Protein AF-S2JQD3-F1 (afdb_monomer_lite)

Radius of gyration: 30.72 Å; chains: 1; bounding box: 51×37×93 Å

Sequence (150 aa):
MTALGEHHANFHANVADITPQVVAWDQIKILTRILAQSCSRRQSEWRRRRLQSKQNKMLRIYIATQVRNERLPKVESMISNLQQELSDIQALRAAVMNRQRAIPTLIHPTTSTTCKSTVANQAAPVAFYEKLYTADDAMDHKAIHYFFTN

Secondary structure (DSSP, 8-state):
--SSSHHHHHHHHTTTT--HHHHHHHHHHHHHHHHHHHHHHHHHHHHHHHHHHHHHHHHHH-TT-HHHHHHHHHHHHHHHHHHHHHHHHHHHHHHHHHHHH--PPPBPTTT--B--SHHHHHHHHHHHHHHHHSTTS---HHHHHHHH--

Foldseek 3Di:
DPDPPVVVVVVVVVVVPPPVVVVVVVVVVVVVVVVVVVVVVVVLVVVLVVLVVVLVVCVVPCVDHPVCVVVVVVSVVVNVVSVVVVVVVVVVVVVVVVVVVCPPQDQQPPPRHGDPDPVSVVVRVVVVVCVVPVCPVPDPVVVVVVVVDD

Structure (mmCIF, N/CA/C/O backbone):
data_AF-S2JQD3-F1
#
_entry.id   AF-S2JQD3-F1
#
loop_
_atom_site.group_PDB
_atom_site.id
_atom_site.type_symbol
_atom_site.label_atom_id
_atom_site.label_alt_id
_atom_site.label_comp_id
_atom_site.label_asym_id
_atom_site.label_entity_id
_atom_site.label_seq_id
_atom_site.pdbx_PDB_ins_code
_atom_site.Cartn_x
_atom_site.Cartn_y
_atom_site.Cartn_z
_atom_site.occupancy
_atom_site.B_iso_or_equiv
_atom_site.auth_seq_id
_atom_site.auth_comp_id
_atom_site.auth_asym_id
_atom_site.auth_atom_id
_atom_site.pdbx_PDB_model_num
ATOM 1 N N . MET A 1 1 ? 32.343 10.433 -50.913 1.00 40.59 1 MET A N 1
ATOM 2 C CA . MET A 1 1 ? 32.474 9.627 -49.678 1.00 40.59 1 MET A CA 1
ATOM 3 C C . MET A 1 1 ? 32.325 10.535 -48.461 1.00 40.59 1 MET A C 1
ATOM 5 O O . MET A 1 1 ? 33.313 10.831 -47.810 1.00 40.59 1 MET A O 1
ATOM 9 N N . THR A 1 2 ? 31.109 10.984 -48.155 1.00 45.97 2 THR A N 1
ATOM 10 C CA . THR A 1 2 ? 30.804 11.783 -46.951 1.00 45.97 2 THR A CA 1
ATOM 11 C C . THR A 1 2 ? 29.293 11.727 -46.723 1.00 45.97 2 THR A C 1
ATOM 13 O O . THR A 1 2 ? 28.564 12.585 -47.195 1.00 45.97 2 THR A O 1
ATOM 16 N N . ALA A 1 3 ? 28.809 10.650 -46.101 1.00 42.81 3 ALA A N 1
ATOM 17 C CA . ALA A 1 3 ? 27.406 10.544 -45.661 1.00 42.81 3 ALA A CA 1
ATOM 18 C C . ALA A 1 3 ? 27.199 9.592 -44.461 1.00 42.81 3 ALA A C 1
ATOM 20 O O . ALA A 1 3 ? 26.109 9.516 -43.912 1.00 42.81 3 ALA A O 1
ATOM 21 N N . LEU A 1 4 ? 28.240 8.873 -44.016 1.00 39.84 4 LEU A N 1
ATOM 22 C CA . LEU A 1 4 ? 28.168 7.957 -42.865 1.00 39.84 4 LEU A CA 1
ATOM 23 C C . LEU A 1 4 ? 28.605 8.600 -41.534 1.00 39.84 4 LEU A C 1
ATOM 25 O O . LEU A 1 4 ? 28.437 7.996 -40.482 1.00 39.84 4 LEU A O 1
ATOM 29 N N . GLY A 1 5 ? 29.135 9.830 -41.564 1.00 37.12 5 GLY A N 1
ATOM 30 C CA . GLY A 1 5 ? 29.566 10.565 -40.365 1.00 37.12 5 GLY A CA 1
ATOM 31 C C . GLY A 1 5 ? 28.471 11.400 -39.687 1.00 37.12 5 GLY A C 1
ATOM 32 O O . GLY A 1 5 ? 28.596 11.722 -38.510 1.00 37.12 5 GLY A O 1
ATOM 33 N N . GLU A 1 6 ? 27.381 11.727 -40.388 1.00 39.09 6 GLU A N 1
ATOM 34 C CA . GLU A 1 6 ? 26.349 12.651 -39.881 1.00 39.09 6 GLU A CA 1
ATOM 35 C C . GLU A 1 6 ? 25.287 11.952 -39.012 1.00 39.09 6 GLU A C 1
ATOM 37 O O . GLU A 1 6 ? 24.711 12.561 -38.110 1.00 39.09 6 GLU A O 1
ATOM 42 N N . HIS A 1 7 ? 25.085 10.642 -39.184 1.00 41.62 7 HIS A N 1
ATOM 43 C CA . HIS A 1 7 ? 24.093 9.893 -38.404 1.00 41.62 7 HIS A CA 1
ATOM 44 C C . HIS A 1 7 ? 24.520 9.599 -36.954 1.00 41.62 7 HIS A C 1
ATOM 46 O O . HIS A 1 7 ? 23.661 9.511 -36.078 1.00 41.62 7 HIS A O 1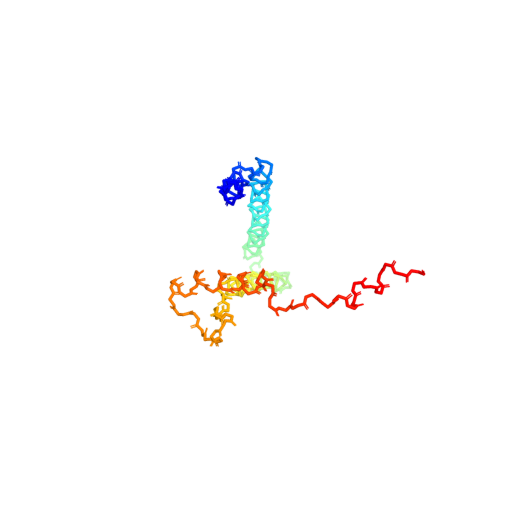
ATOM 52 N N . HIS A 1 8 ? 25.824 9.516 -36.663 1.00 40.47 8 HIS A N 1
ATOM 53 C CA . HIS A 1 8 ? 26.320 9.343 -35.288 1.00 40.47 8 HIS A CA 1
ATOM 54 C C . HIS A 1 8 ? 26.267 10.643 -34.461 1.00 40.47 8 HIS A C 1
ATOM 56 O O . HIS A 1 8 ? 26.082 10.584 -33.245 1.00 40.47 8 HIS A O 1
ATOM 62 N N . ALA A 1 9 ? 26.349 11.816 -35.101 1.00 41.19 9 ALA A N 1
ATOM 63 C CA . ALA A 1 9 ? 26.186 13.105 -34.422 1.00 41.19 9 ALA A CA 1
ATOM 64 C C . ALA A 1 9 ? 24.724 13.356 -33.995 1.00 41.19 9 ALA A C 1
ATOM 66 O O . ALA A 1 9 ? 24.474 13.886 -32.912 1.00 41.19 9 ALA A O 1
ATOM 67 N N . ASN A 1 10 ? 23.754 12.885 -34.787 1.00 42.03 10 ASN A N 1
ATOM 68 C CA . ASN A 1 10 ? 22.328 13.056 -34.490 1.00 42.03 10 ASN A CA 1
ATOM 69 C C . ASN A 1 10 ? 21.807 12.159 -33.355 1.00 42.03 10 ASN A C 1
ATOM 71 O O . ASN A 1 10 ? 20.835 12.521 -32.697 1.00 42.03 10 ASN A O 1
ATOM 75 N N . PHE A 1 11 ? 22.448 11.021 -33.067 1.00 40.38 11 PHE A N 1
ATOM 76 C CA . PHE A 1 11 ? 22.028 10.161 -31.952 1.00 40.38 11 PHE A CA 1
ATOM 77 C C . PHE A 1 11 ? 22.441 10.737 -30.586 1.00 40.38 11 PHE A C 1
ATOM 79 O O . PHE A 1 11 ? 21.676 10.669 -29.626 1.00 40.38 11 PHE A O 1
ATOM 86 N N . HIS A 1 12 ? 23.606 11.393 -30.507 1.00 42.03 12 HIS A N 1
ATOM 87 C CA . HIS A 1 12 ? 24.023 12.123 -29.304 1.00 42.03 12 HIS A CA 1
ATOM 88 C C . HIS A 1 12 ? 23.280 13.455 -29.118 1.00 42.03 12 HIS A C 1
ATOM 90 O O . HIS A 1 12 ? 23.085 13.875 -27.978 1.00 42.03 12 HIS A O 1
ATOM 96 N N . ALA A 1 13 ? 22.801 14.080 -30.198 1.00 41.91 13 ALA A N 1
ATOM 97 C CA . ALA A 1 13 ? 21.924 15.249 -30.114 1.00 41.91 13 ALA A CA 1
ATOM 98 C C . ALA A 1 13 ? 20.530 14.906 -29.547 1.00 41.91 13 ALA A C 1
ATOM 100 O O . ALA A 1 13 ? 19.934 15.721 -28.853 1.00 41.91 13 ALA A O 1
ATOM 101 N N . ASN A 1 14 ? 20.033 13.680 -29.751 1.00 46.69 14 ASN A N 1
ATOM 102 C CA . ASN A 1 14 ? 18.680 13.279 -29.339 1.00 46.69 14 ASN A CA 1
ATOM 103 C C . ASN A 1 14 ? 18.564 12.859 -27.853 1.00 46.69 14 ASN A C 1
ATOM 105 O O . ASN A 1 14 ? 17.468 12.742 -27.316 1.00 46.69 14 ASN A O 1
ATOM 109 N N . VAL A 1 15 ? 19.690 12.662 -27.153 1.00 46.31 15 VAL A N 1
ATOM 110 C CA . VAL A 1 15 ? 19.712 12.495 -25.681 1.00 46.31 15 VAL A CA 1
ATOM 111 C C . VAL A 1 15 ? 19.736 13.855 -24.967 1.00 46.31 15 VAL A C 1
ATOM 113 O O . VAL A 1 15 ? 19.375 13.943 -23.793 1.00 46.31 15 VAL A O 1
ATOM 116 N N . ALA A 1 16 ? 20.094 14.934 -25.674 1.00 47.00 16 ALA A N 1
ATOM 117 C CA . ALA A 1 16 ? 19.988 16.299 -25.156 1.00 47.00 16 ALA A CA 1
ATOM 118 C C . ALA A 1 16 ? 18.531 16.806 -25.098 1.00 47.00 16 ALA A C 1
ATOM 120 O O . ALA A 1 16 ? 18.262 17.778 -24.399 1.00 47.00 16 ALA A O 1
ATOM 121 N N . ASP A 1 17 ? 17.598 16.094 -25.741 1.00 48.75 17 ASP A N 1
ATOM 122 C CA . ASP A 1 17 ? 16.157 16.371 -25.770 1.00 48.75 17 ASP A CA 1
ATOM 123 C C . ASP A 1 17 ? 15.343 15.352 -24.946 1.00 48.75 17 ASP A C 1
ATOM 125 O O . ASP A 1 17 ? 14.198 15.014 -25.264 1.00 48.75 17 ASP A O 1
ATOM 129 N N . ILE A 1 18 ? 15.881 14.891 -23.805 1.00 55.34 18 ILE A N 1
ATOM 130 C CA . ILE A 1 18 ? 15.004 14.454 -22.707 1.00 55.34 18 ILE A CA 1
ATOM 131 C C . ILE A 1 18 ? 14.212 15.697 -22.307 1.00 55.34 18 ILE A C 1
ATOM 133 O O . ILE A 1 18 ? 14.669 16.513 -21.507 1.00 55.34 18 ILE A O 1
ATOM 137 N N . THR A 1 19 ? 13.048 15.867 -22.936 1.00 60.94 19 THR A N 1
ATOM 138 C CA . THR A 1 19 ? 12.181 17.025 -22.745 1.00 60.94 19 THR A CA 1
ATOM 139 C C . THR A 1 19 ? 12.083 17.348 -21.250 1.00 60.94 19 THR A C 1
ATOM 141 O O . THR A 1 19 ? 11.807 16.449 -20.443 1.00 60.94 19 THR A O 1
ATOM 144 N N . PRO A 1 20 ? 12.269 18.619 -20.845 1.00 60.88 20 PRO A N 1
ATOM 145 C CA . PRO A 1 20 ? 12.134 19.047 -19.449 1.00 60.88 20 PRO A CA 1
ATOM 146 C C . PRO A 1 20 ? 10.830 18.558 -18.796 1.00 60.88 20 PRO A C 1
ATOM 148 O O . PRO A 1 20 ? 10.753 18.357 -17.586 1.00 60.88 20 PRO A O 1
ATOM 151 N N . GLN A 1 21 ? 9.814 18.305 -19.623 1.00 65.81 21 GLN A N 1
ATOM 152 C CA . GLN A 1 21 ? 8.523 17.749 -19.259 1.00 65.81 21 GLN A CA 1
ATOM 153 C C . GLN A 1 21 ? 8.579 16.319 -18.690 1.00 65.81 21 GLN A C 1
ATOM 155 O O . GLN A 1 21 ? 7.885 16.056 -17.710 1.00 65.81 21 GLN A O 1
ATOM 160 N N . VAL A 1 22 ? 9.376 15.394 -19.242 1.00 68.62 22 VAL A N 1
ATOM 161 C CA . VAL A 1 22 ? 9.455 14.007 -18.730 1.00 68.62 22 VAL A CA 1
ATOM 162 C C . VAL A 1 22 ? 10.119 13.985 -17.353 1.00 68.62 22 VAL A C 1
ATOM 164 O O . VAL A 1 22 ? 9.603 13.360 -16.426 1.00 68.62 22 VAL A O 1
ATOM 167 N N . VAL A 1 23 ? 11.197 14.757 -17.183 1.00 70.06 23 VAL A N 1
ATOM 168 C CA . VAL A 1 23 ? 11.885 14.917 -15.892 1.00 70.06 23 VAL A CA 1
ATOM 169 C C . VAL A 1 23 ? 10.967 15.582 -14.861 1.00 70.06 23 VAL A C 1
ATOM 171 O O . VAL A 1 23 ? 10.872 15.109 -13.727 1.00 70.06 23 VAL A O 1
ATOM 174 N N . ALA A 1 24 ? 10.233 16.631 -15.247 1.00 77.94 24 ALA A N 1
ATOM 175 C CA . ALA A 1 24 ? 9.251 17.279 -14.378 1.00 77.94 24 ALA A CA 1
ATOM 176 C C . ALA A 1 24 ? 8.107 16.327 -13.982 1.00 77.94 24 ALA A C 1
ATOM 178 O O . ALA A 1 24 ? 7.676 16.303 -12.828 1.00 77.94 24 ALA A O 1
ATOM 179 N N . TRP A 1 25 ? 7.634 15.496 -14.912 1.00 80.44 25 TRP A N 1
ATOM 180 C CA . TRP A 1 25 ? 6.567 14.532 -14.656 1.00 80.44 25 TRP A CA 1
ATOM 181 C C . TRP A 1 25 ? 6.999 13.419 -13.697 1.00 80.44 25 TRP A C 1
ATOM 183 O O . TRP A 1 25 ? 6.240 13.041 -12.801 1.00 80.44 25 TRP A O 1
ATOM 193 N N . ASP A 1 26 ? 8.230 12.926 -13.813 1.00 84.69 26 ASP A N 1
ATOM 194 C CA . ASP A 1 26 ? 8.759 11.933 -12.878 1.00 84.69 26 ASP A CA 1
ATOM 195 C C . ASP A 1 26 ? 8.986 12.512 -11.478 1.00 84.69 26 ASP A C 1
ATOM 197 O O . ASP A 1 26 ? 8.668 11.852 -10.484 1.00 84.69 26 ASP A O 1
ATOM 201 N N . GLN A 1 27 ? 9.419 13.772 -11.373 1.00 82.44 27 GLN A N 1
ATOM 202 C CA . GLN A 1 27 ? 9.488 14.477 -10.089 1.00 82.44 27 GLN A CA 1
ATOM 203 C C . GLN A 1 27 ? 8.108 14.595 -9.432 1.00 82.44 27 GLN A C 1
ATOM 205 O O . GLN A 1 27 ? 7.965 14.298 -8.243 1.00 82.44 27 GLN A O 1
ATOM 210 N N . ILE A 1 28 ? 7.075 14.948 -10.204 1.00 87.38 28 ILE A N 1
ATOM 211 C CA . ILE A 1 28 ? 5.692 15.009 -9.713 1.00 87.38 28 ILE A CA 1
ATOM 212 C C . ILE A 1 28 ? 5.247 13.634 -9.206 1.00 87.38 28 ILE A C 1
ATOM 214 O O . ILE A 1 28 ? 4.776 13.530 -8.074 1.00 87.38 28 ILE A O 1
ATOM 218 N N . LYS A 1 29 ? 5.462 12.555 -9.972 1.00 85.19 29 LYS A N 1
ATOM 219 C CA . LYS A 1 29 ? 5.117 11.189 -9.533 1.00 85.19 29 LYS A CA 1
ATOM 220 C C . LYS A 1 29 ? 5.812 10.808 -8.226 1.00 85.19 29 LYS A C 1
ATOM 222 O O . LYS A 1 29 ? 5.182 10.206 -7.351 1.00 85.19 29 LYS A O 1
ATOM 227 N N . ILE A 1 30 ? 7.097 11.140 -8.084 1.00 88.38 30 ILE A N 1
ATOM 228 C CA . ILE A 1 30 ? 7.873 10.864 -6.869 1.00 88.38 30 ILE A CA 1
ATOM 229 C C . ILE A 1 30 ? 7.266 11.611 -5.678 1.00 88.38 30 ILE A C 1
ATOM 231 O O . ILE A 1 30 ? 6.993 10.993 -4.645 1.00 88.38 30 ILE A O 1
ATOM 235 N N . LEU A 1 31 ? 6.990 12.908 -5.825 1.00 89.12 31 LEU A N 1
ATOM 236 C CA . LEU A 1 31 ? 6.390 13.726 -4.772 1.00 89.12 31 LEU A CA 1
ATOM 237 C C . LEU A 1 31 ? 4.995 13.226 -4.387 1.00 89.12 31 LEU A C 1
ATOM 239 O O . LEU A 1 31 ? 4.724 13.026 -3.202 1.00 89.12 31 LEU A O 1
ATOM 243 N N . THR A 1 32 ? 4.130 12.933 -5.361 1.00 91.25 32 THR A N 1
ATOM 244 C CA . THR A 1 32 ? 2.797 12.367 -5.113 1.00 91.25 32 THR A CA 1
ATOM 245 C C . THR A 1 32 ? 2.892 11.044 -4.361 1.00 91.25 32 THR A C 1
ATOM 247 O O . THR A 1 32 ? 2.154 10.825 -3.399 1.00 91.25 32 THR A O 1
ATOM 250 N N . ARG A 1 33 ? 3.835 10.172 -4.737 1.00 86.44 33 ARG A N 1
ATOM 251 C CA . ARG A 1 33 ? 4.065 8.898 -4.049 1.00 86.44 33 ARG A CA 1
ATOM 252 C C . ARG A 1 33 ? 4.493 9.110 -2.597 1.00 86.44 33 ARG A C 1
ATOM 254 O O . ARG A 1 33 ? 3.943 8.453 -1.714 1.00 86.44 33 ARG A O 1
ATOM 261 N N . ILE A 1 34 ? 5.436 10.015 -2.335 1.00 88.19 34 ILE A N 1
ATOM 262 C CA . ILE A 1 34 ? 5.904 10.339 -0.976 1.00 88.19 34 ILE A CA 1
ATOM 263 C C . ILE A 1 34 ? 4.754 10.897 -0.131 1.00 88.19 34 ILE A C 1
ATOM 265 O O . ILE A 1 34 ? 4.531 10.443 0.995 1.00 88.19 34 ILE A O 1
ATOM 269 N N . LEU A 1 35 ? 3.982 11.835 -0.682 1.00 84.94 35 LEU A N 1
ATOM 270 C CA . LEU A 1 35 ? 2.849 12.447 0.005 1.00 84.94 35 LEU A CA 1
ATOM 271 C C . LEU A 1 35 ? 1.765 11.415 0.321 1.00 84.94 35 LEU A C 1
ATOM 273 O O . LEU A 1 35 ? 1.394 11.274 1.486 1.00 84.94 35 LEU A O 1
ATOM 277 N N . ALA A 1 36 ? 1.337 10.616 -0.658 1.00 84.56 36 ALA A N 1
ATOM 278 C CA . ALA A 1 36 ? 0.359 9.549 -0.451 1.00 84.56 36 ALA A CA 1
ATOM 279 C C . ALA A 1 36 ? 0.820 8.550 0.626 1.00 84.56 36 ALA A C 1
ATOM 281 O O . ALA A 1 36 ? 0.052 8.184 1.520 1.00 84.56 36 ALA A O 1
ATOM 282 N N . GLN A 1 37 ? 2.098 8.155 0.598 1.00 81.62 37 GLN A N 1
ATOM 283 C CA . GLN A 1 37 ? 2.680 7.267 1.606 1.00 81.62 37 GLN A CA 1
ATOM 284 C C . GLN A 1 37 ? 2.716 7.901 2.999 1.00 81.62 37 GLN A C 1
ATOM 286 O O . GLN A 1 37 ? 2.405 7.224 3.979 1.00 81.62 37 GLN A O 1
ATOM 291 N N . SER A 1 38 ? 3.086 9.177 3.111 1.00 83.38 38 SER A N 1
ATOM 292 C CA . SER A 1 38 ? 3.139 9.878 4.398 1.00 83.38 38 SER A CA 1
ATOM 293 C C . SER A 1 38 ? 1.744 10.075 5.001 1.00 83.38 38 SER A C 1
ATOM 295 O O . SER A 1 38 ? 1.559 9.814 6.191 1.00 83.38 38 SER A O 1
ATOM 297 N N . CYS A 1 39 ? 0.746 10.421 4.182 1.00 85.94 39 CYS A N 1
ATOM 298 C CA . CYS A 1 39 ? -0.656 10.512 4.582 1.00 85.94 39 CYS A CA 1
ATOM 299 C C . CYS A 1 39 ? -1.195 9.157 5.054 1.00 85.94 39 CYS A C 1
ATOM 301 O O . CYS A 1 39 ? -1.751 9.071 6.149 1.00 85.94 39 CYS A O 1
ATOM 303 N N . SER A 1 40 ? -0.964 8.089 4.284 1.00 76.50 40 SER A N 1
ATOM 304 C CA . SER A 1 40 ? -1.376 6.728 4.650 1.00 76.50 40 SER A CA 1
ATOM 305 C C . SER A 1 40 ? -0.713 6.261 5.954 1.00 76.50 40 SER A C 1
ATOM 307 O O . SER A 1 40 ? -1.403 5.817 6.872 1.00 76.50 40 SER A O 1
ATOM 309 N N . ARG A 1 41 ? 0.608 6.450 6.106 1.00 79.75 41 ARG A N 1
ATOM 310 C CA . ARG A 1 41 ? 1.330 6.129 7.353 1.00 79.75 41 ARG A CA 1
ATOM 311 C C . ARG A 1 41 ? 0.776 6.907 8.540 1.00 79.75 41 ARG A C 1
ATOM 313 O O . ARG A 1 41 ? 0.515 6.315 9.584 1.00 79.75 41 ARG A O 1
ATOM 320 N N . ARG A 1 42 ? 0.567 8.218 8.384 1.00 89.19 42 ARG A N 1
ATOM 321 C CA . ARG A 1 42 ? 0.004 9.083 9.430 1.00 89.19 42 ARG A CA 1
ATOM 322 C C . ARG A 1 42 ? -1.391 8.615 9.840 1.00 89.19 42 ARG A C 1
ATOM 324 O O . ARG A 1 42 ? -1.683 8.577 11.032 1.00 89.19 42 ARG A O 1
ATOM 331 N N . GLN A 1 43 ? -2.227 8.225 8.881 1.00 84.00 43 GLN A N 1
ATOM 332 C CA . GLN A 1 43 ? -3.565 7.704 9.145 1.00 84.00 43 GLN A CA 1
ATOM 333 C C . GLN A 1 43 ? -3.522 6.378 9.919 1.00 84.00 43 GLN A C 1
ATOM 335 O O . GLN A 1 43 ? -4.231 6.239 10.918 1.00 84.00 43 GLN A O 1
ATOM 340 N N . SER A 1 44 ? -2.678 5.429 9.510 1.00 78.56 44 SER A N 1
ATOM 341 C CA . SER A 1 44 ? -2.521 4.140 10.199 1.00 78.56 44 SER A CA 1
ATOM 342 C C . SER A 1 44 ? -1.959 4.307 11.612 1.00 78.56 44 SER A C 1
ATOM 344 O O . SER A 1 44 ? -2.496 3.742 12.565 1.00 78.56 44 SER A O 1
ATOM 346 N N . GLU A 1 45 ? -0.939 5.150 11.781 1.00 84.00 45 GLU A N 1
ATOM 347 C CA . GLU A 1 45 ? -0.377 5.508 13.089 1.00 84.00 45 GLU A CA 1
ATOM 348 C C . GLU A 1 45 ? -1.413 6.166 14.002 1.00 84.00 45 GLU A C 1
ATOM 350 O O . GLU A 1 45 ? -1.527 5.820 15.179 1.00 84.00 45 GLU A O 1
ATOM 355 N N . TRP A 1 46 ? -2.206 7.095 13.465 1.00 89.94 46 TRP A N 1
ATOM 356 C CA . TRP A 1 46 ? -3.285 7.734 14.212 1.00 89.94 46 TRP A CA 1
ATOM 357 C C . TRP A 1 46 ? -4.343 6.719 14.655 1.00 89.94 46 TRP A C 1
ATOM 359 O O . TRP A 1 46 ? -4.754 6.740 15.818 1.00 89.94 46 TRP A O 1
ATOM 369 N N . ARG A 1 47 ? -4.749 5.792 13.774 1.00 88.75 47 ARG A N 1
ATOM 370 C CA . ARG A 1 47 ? -5.690 4.715 14.125 1.00 88.75 47 ARG A CA 1
ATOM 371 C C . ARG A 1 47 ? -5.123 3.827 15.230 1.00 88.75 47 ARG A C 1
ATOM 373 O O . ARG A 1 47 ? -5.820 3.604 16.220 1.00 88.75 47 ARG A O 1
ATOM 380 N N . ARG A 1 48 ? -3.857 3.403 15.117 1.00 87.44 48 ARG A N 1
ATOM 381 C CA . ARG A 1 48 ? -3.182 2.589 16.141 1.00 87.44 48 ARG A CA 1
ATOM 382 C C . ARG A 1 48 ? -3.149 3.306 17.487 1.00 87.44 48 ARG A C 1
ATOM 384 O O . ARG A 1 48 ? -3.626 2.761 18.477 1.00 87.44 48 ARG A O 1
ATOM 391 N N . ARG A 1 49 ? -2.670 4.555 17.526 1.00 91.56 49 ARG A N 1
ATOM 392 C CA . ARG A 1 49 ? -2.615 5.357 18.762 1.00 91.56 49 ARG A CA 1
ATOM 393 C C . ARG A 1 49 ? -3.992 5.551 19.382 1.00 91.56 49 ARG A C 1
ATOM 395 O O . ARG A 1 49 ? -4.147 5.400 20.588 1.00 91.56 49 ARG A O 1
ATOM 402 N N . ARG A 1 50 ? -5.010 5.849 18.572 1.00 91.56 50 ARG A N 1
ATOM 403 C CA . ARG A 1 50 ? -6.384 6.029 19.056 1.00 91.56 50 ARG A CA 1
ATOM 404 C C . ARG A 1 50 ? -6.937 4.752 19.691 1.00 91.56 50 ARG A C 1
ATOM 406 O O . ARG A 1 50 ? -7.596 4.840 20.727 1.00 91.56 50 ARG A O 1
ATOM 413 N N . LEU A 1 51 ? -6.693 3.590 19.087 1.00 88.62 51 LEU A N 1
ATOM 414 C CA . LEU A 1 51 ? -7.107 2.295 19.635 1.00 88.62 51 LEU A CA 1
ATOM 415 C C . LEU A 1 51 ? -6.344 1.963 20.923 1.00 88.62 51 LEU A C 1
ATOM 417 O O . LEU A 1 51 ? -6.979 1.617 21.917 1.00 88.62 51 LEU A O 1
ATOM 421 N N . GLN A 1 52 ? -5.029 2.194 20.953 1.00 88.62 52 GLN A N 1
ATOM 422 C CA . GLN A 1 52 ? -4.205 2.009 22.151 1.00 88.62 52 GLN A CA 1
ATOM 423 C C . GLN A 1 52 ? -4.684 2.889 23.316 1.00 88.62 52 GLN A C 1
ATOM 425 O O . GLN A 1 52 ? -4.844 2.422 24.442 1.00 88.62 52 GLN A O 1
ATOM 430 N N . SER A 1 53 ? -4.995 4.160 23.051 1.00 88.56 53 SER A N 1
ATOM 431 C CA . SER A 1 53 ? -5.538 5.071 24.063 1.00 88.56 53 SER A CA 1
ATOM 432 C C . SER A 1 53 ? -6.916 4.635 24.564 1.00 88.56 53 SER A C 1
ATOM 434 O O . SER A 1 53 ? -7.198 4.760 25.756 1.00 88.56 53 SER A O 1
ATOM 436 N N . LYS A 1 54 ? -7.779 4.093 23.692 1.00 84.38 54 LYS A N 1
ATOM 437 C CA . LYS A 1 54 ? -9.066 3.508 24.106 1.00 84.38 54 LYS A CA 1
ATOM 438 C C . LYS A 1 54 ? -8.867 2.287 25.004 1.00 84.38 54 LYS A C 1
ATOM 440 O O . LYS A 1 54 ? -9.540 2.202 26.028 1.00 84.38 54 LYS A O 1
ATOM 445 N N . GLN A 1 55 ? -7.940 1.394 24.657 1.00 82.62 55 GLN A N 1
ATOM 446 C CA . GLN A 1 55 ? -7.591 0.229 25.474 1.00 82.62 55 GLN A CA 1
ATOM 447 C C . GLN A 1 55 ? -7.095 0.672 26.855 1.00 82.62 55 GLN A C 1
ATOM 449 O O . GLN A 1 55 ? -7.653 0.262 27.868 1.00 82.62 55 GLN A O 1
ATOM 454 N N . ASN A 1 56 ? -6.140 1.604 26.909 1.00 88.25 56 ASN A N 1
ATOM 455 C CA . ASN A 1 56 ? -5.616 2.141 28.166 1.00 88.25 56 ASN A CA 1
ATOM 456 C C . ASN A 1 56 ? -6.707 2.808 29.015 1.00 88.25 56 ASN A C 1
ATOM 458 O O . ASN A 1 56 ? -6.744 2.623 30.229 1.00 88.25 56 ASN A O 1
ATOM 462 N N . LYS A 1 57 ? -7.631 3.552 28.393 1.00 85.75 57 LYS A N 1
ATOM 463 C CA . LYS A 1 57 ? -8.788 4.129 29.091 1.00 85.75 57 LYS A CA 1
ATOM 464 C C . LYS A 1 57 ? -9.701 3.040 29.658 1.00 85.75 57 LYS A C 1
ATOM 466 O O . LYS A 1 57 ? -10.148 3.164 30.793 1.00 85.75 57 LYS A O 1
ATOM 471 N N . MET A 1 58 ? -9.961 1.979 28.894 1.00 79.94 58 MET A N 1
ATOM 472 C CA . MET A 1 58 ? -10.769 0.857 29.367 1.00 79.94 58 MET A CA 1
ATOM 473 C C . MET A 1 58 ? -10.126 0.139 30.553 1.00 79.94 58 MET A C 1
ATOM 475 O O . MET A 1 58 ? -10.811 -0.130 31.533 1.00 79.94 58 MET A O 1
ATOM 479 N N . LEU A 1 59 ? -8.819 -0.119 30.483 1.00 79.88 59 LEU A N 1
ATOM 480 C CA . LEU A 1 59 ? -8.062 -0.761 31.559 1.00 79.88 59 LEU A CA 1
ATOM 481 C C . LEU A 1 59 ? -8.026 0.092 32.835 1.00 79.88 59 LEU A C 1
ATOM 483 O O . LEU A 1 59 ? -8.056 -0.460 33.928 1.00 79.88 59 LEU A O 1
ATOM 487 N N . ARG A 1 60 ? -8.002 1.425 32.702 1.00 82.44 60 ARG A N 1
ATOM 488 C CA . ARG A 1 60 ? -7.995 2.355 33.844 1.00 82.44 60 ARG A CA 1
ATOM 489 C C . ARG A 1 60 ? -9.363 2.533 34.503 1.00 82.44 60 ARG A C 1
ATOM 491 O O . ARG A 1 60 ? -9.420 2.655 35.717 1.00 82.44 60 ARG A O 1
ATOM 498 N N . ILE A 1 61 ? -10.444 2.598 33.722 1.00 77.06 61 ILE A N 1
ATOM 499 C CA . ILE A 1 61 ? -11.784 2.940 34.241 1.00 77.06 61 ILE A CA 1
ATOM 500 C C . ILE A 1 61 ? -12.588 1.691 34.627 1.00 77.06 61 ILE A C 1
ATOM 502 O O . ILE A 1 61 ? -13.362 1.732 35.576 1.00 77.06 61 ILE A O 1
ATOM 506 N N . TYR A 1 62 ? -12.406 0.574 33.922 1.00 65.94 62 TYR A N 1
ATOM 507 C CA . TYR A 1 62 ? -13.262 -0.609 34.055 1.00 65.94 62 TYR A CA 1
ATOM 508 C C . TYR A 1 62 ? -12.488 -1.807 34.611 1.00 65.94 62 TYR A C 1
ATOM 510 O O . TYR A 1 62 ? -12.449 -2.870 33.998 1.00 65.94 62 TYR A O 1
ATOM 518 N N . ILE A 1 63 ? -11.836 -1.633 35.764 1.00 65.06 63 ILE A N 1
ATOM 519 C CA . ILE A 1 63 ? -10.923 -2.624 36.363 1.00 65.06 63 ILE A CA 1
ATOM 520 C C . ILE A 1 63 ? -11.608 -3.989 36.586 1.00 65.06 63 ILE A C 1
ATOM 522 O O . ILE A 1 63 ? -10.997 -5.017 36.296 1.00 65.06 63 ILE A O 1
ATOM 526 N N . ALA A 1 64 ? -12.891 -4.012 36.967 1.00 63.56 64 ALA A N 1
ATOM 527 C CA . ALA A 1 64 ? -13.681 -5.234 37.159 1.00 63.56 64 ALA A CA 1
ATOM 528 C C . ALA A 1 64 ? -15.143 -5.043 36.709 1.00 63.56 64 ALA A C 1
ATOM 530 O O . ALA A 1 64 ? -16.068 -5.033 37.514 1.00 63.56 64 ALA A O 1
ATOM 531 N N . THR A 1 65 ? -15.365 -4.822 35.413 1.00 69.19 65 THR A N 1
ATOM 532 C CA . THR A 1 65 ? -16.714 -4.589 34.865 1.00 69.19 65 THR A CA 1
ATOM 533 C C . THR A 1 65 ? -16.972 -5.528 33.693 1.00 69.19 65 THR A C 1
ATOM 535 O O . THR A 1 65 ? -16.133 -5.637 32.802 1.00 69.19 65 THR A O 1
ATOM 538 N N . GLN A 1 66 ? -18.142 -6.169 33.645 1.00 73.88 66 GLN A N 1
ATOM 539 C CA . GLN A 1 66 ? -18.532 -7.105 32.577 1.00 73.88 66 GLN A CA 1
ATOM 540 C C . GLN A 1 66 ? -18.379 -6.498 31.166 1.00 73.88 66 GLN A C 1
ATOM 542 O O . GLN A 1 66 ? -17.886 -7.145 30.245 1.00 73.88 66 GLN A O 1
ATOM 547 N N . VAL A 1 67 ? -18.635 -5.193 31.040 1.00 72.81 67 VAL A N 1
ATOM 548 C CA . VAL A 1 67 ? -18.432 -4.402 29.815 1.00 72.81 67 VAL A CA 1
ATOM 549 C C . VAL A 1 67 ? -16.976 -4.421 29.313 1.00 72.81 67 VAL A C 1
ATOM 551 O O . VAL A 1 67 ? -16.745 -4.374 28.103 1.00 72.81 67 VAL A O 1
ATOM 554 N N . ARG A 1 68 ? -15.974 -4.502 30.203 1.00 69.38 68 ARG A N 1
ATOM 555 C CA . ARG A 1 68 ? -14.561 -4.660 29.814 1.00 69.38 68 ARG A CA 1
ATOM 556 C C . ARG A 1 68 ? -14.328 -6.032 29.200 1.00 69.38 68 ARG A C 1
ATOM 558 O O . ARG A 1 68 ? -13.740 -6.094 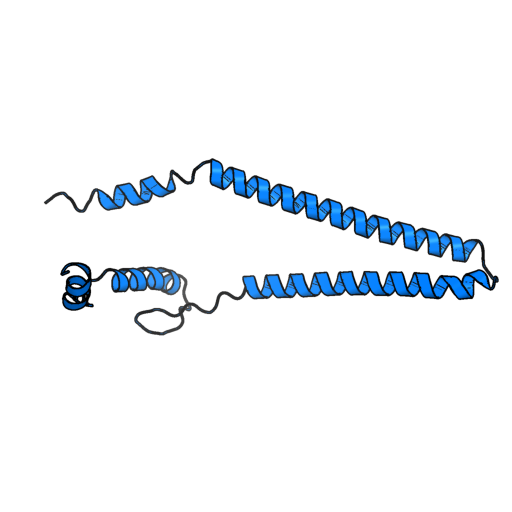28.126 1.00 69.38 68 ARG A O 1
ATOM 565 N N . ASN A 1 69 ? -14.806 -7.091 29.847 1.00 78.25 69 ASN A N 1
ATOM 566 C CA . ASN A 1 69 ? -14.603 -8.467 29.388 1.00 78.25 69 ASN A CA 1
ATOM 567 C C . ASN A 1 69 ? -15.237 -8.711 28.010 1.00 78.25 69 ASN A C 1
ATOM 569 O O . ASN A 1 69 ? -14.686 -9.453 27.208 1.00 78.25 69 ASN A O 1
ATOM 573 N N . GLU A 1 70 ? -16.335 -8.026 27.687 1.00 82.75 70 GLU A N 1
ATOM 574 C CA . GLU A 1 70 ? -16.978 -8.126 26.370 1.00 82.75 70 GLU A CA 1
ATOM 575 C C . GLU A 1 70 ? -16.292 -7.293 25.275 1.00 82.75 70 GLU A C 1
ATOM 577 O O . GLU A 1 70 ? -16.262 -7.678 24.103 1.00 82.75 70 GLU A O 1
ATOM 582 N N . ARG A 1 71 ? -15.782 -6.102 25.620 1.00 79.81 71 ARG A N 1
ATOM 583 C CA . ARG A 1 71 ? -15.260 -5.141 24.632 1.00 79.81 71 ARG A CA 1
ATOM 584 C C . ARG A 1 71 ? -13.757 -5.257 24.403 1.00 79.81 71 ARG A C 1
ATOM 586 O O . ARG A 1 71 ? -13.300 -4.939 23.306 1.00 79.81 71 ARG A O 1
ATOM 593 N N . LEU A 1 72 ? -12.997 -5.691 25.406 1.00 82.00 72 LEU A N 1
ATOM 594 C CA . LEU A 1 72 ? -11.541 -5.798 25.337 1.00 82.00 72 LEU A CA 1
ATOM 595 C C . LEU A 1 72 ? -11.080 -6.806 24.265 1.00 82.00 72 LEU A C 1
ATOM 597 O O . LEU A 1 72 ? -10.285 -6.391 23.421 1.00 82.00 72 LEU A O 1
ATOM 601 N N . PRO A 1 73 ? -11.658 -8.023 24.160 1.00 90.75 73 PRO A N 1
ATOM 602 C CA . PRO A 1 73 ? -11.256 -8.984 23.129 1.00 90.75 73 PRO A CA 1
A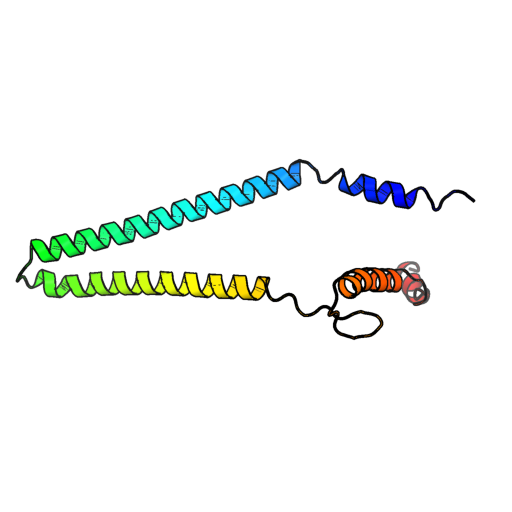TOM 603 C C . PRO A 1 73 ? -11.495 -8.469 21.705 1.00 90.75 73 PRO A C 1
ATOM 605 O O . PRO A 1 73 ? -10.716 -8.734 20.794 1.00 90.75 73 PRO A O 1
ATOM 608 N N . LYS A 1 74 ? -12.554 -7.672 21.496 1.00 87.75 74 LYS A N 1
ATOM 609 C CA . LYS A 1 74 ? -12.844 -7.059 20.188 1.00 87.75 74 LYS A CA 1
ATOM 610 C C . LYS A 1 74 ? -11.777 -6.039 19.797 1.00 87.75 74 LYS A C 1
ATOM 612 O O . LYS A 1 74 ? -11.359 -5.997 18.645 1.00 87.75 74 LYS A O 1
ATOM 617 N N . VAL A 1 75 ? -11.341 -5.211 20.748 1.00 83.69 75 VAL A N 1
ATOM 618 C CA . VAL A 1 75 ? -10.270 -4.233 20.511 1.00 83.69 75 VAL A CA 1
ATOM 619 C C . VAL A 1 75 ? -8.939 -4.942 20.268 1.00 83.69 75 VAL A C 1
ATOM 621 O O . VAL A 1 75 ? -8.216 -4.551 19.357 1.00 83.69 75 VAL A O 1
ATOM 624 N N . GLU A 1 76 ? -8.640 -5.992 21.029 1.00 90.38 76 GLU A N 1
ATOM 625 C CA . GLU A 1 76 ? -7.437 -6.812 20.849 1.00 90.38 76 GLU A CA 1
ATOM 626 C C . GLU A 1 76 ? -7.421 -7.486 19.476 1.00 90.38 76 GLU A C 1
ATOM 628 O O . GLU A 1 76 ? -6.443 -7.344 18.751 1.00 90.38 76 GLU A O 1
ATOM 633 N N . SER A 1 77 ? -8.538 -8.084 19.050 1.00 93.00 77 SER A N 1
ATOM 634 C CA . SER A 1 77 ? -8.684 -8.648 17.703 1.00 93.00 77 SER A CA 1
ATOM 635 C C . SER A 1 77 ? -8.459 -7.604 16.603 1.00 93.00 77 SER A C 1
ATOM 637 O O . SER A 1 77 ? -7.725 -7.862 15.652 1.00 93.00 77 SER A O 1
ATOM 639 N N . MET A 1 78 ? -9.016 -6.395 16.738 1.00 91.19 78 MET A N 1
ATOM 640 C CA . MET A 1 78 ? -8.774 -5.317 15.769 1.00 91.19 78 MET A CA 1
ATOM 641 C C . MET A 1 78 ? -7.300 -4.894 15.718 1.00 91.19 78 MET A C 1
ATOM 643 O O . MET A 1 78 ? -6.792 -4.580 14.643 1.00 91.19 78 MET A O 1
ATOM 647 N N . ILE A 1 79 ? -6.610 -4.871 16.863 1.00 90.31 79 ILE A N 1
ATOM 648 C CA . ILE A 1 79 ? -5.176 -4.567 16.926 1.00 90.31 79 ILE A CA 1
ATOM 649 C C . ILE A 1 79 ? -4.372 -5.676 16.244 1.00 90.31 79 ILE A C 1
ATOM 651 O O . ILE A 1 79 ? -3.529 -5.360 15.407 1.00 90.31 79 ILE A O 1
ATOM 655 N N . SER A 1 80 ? -4.660 -6.943 16.545 1.00 91.88 80 SER A N 1
ATOM 656 C CA . SER A 1 80 ? -3.994 -8.091 15.925 1.00 91.88 80 SER A CA 1
ATOM 657 C C . SER A 1 80 ? -4.186 -8.111 14.410 1.00 91.88 80 SER A C 1
ATOM 659 O O . SER A 1 80 ? -3.210 -8.256 13.681 1.00 91.88 80 SER A O 1
ATOM 661 N N . ASN A 1 81 ? -5.404 -7.862 13.920 1.00 94.00 81 ASN A N 1
ATOM 662 C CA . ASN A 1 81 ? -5.676 -7.788 12.483 1.00 94.00 81 ASN A CA 1
ATOM 663 C C . ASN A 1 81 ? -4.871 -6.664 11.813 1.00 94.00 81 ASN A C 1
ATOM 665 O O . ASN A 1 81 ? -4.225 -6.890 10.796 1.00 94.00 81 ASN A O 1
ATOM 669 N N . LEU A 1 82 ? -4.835 -5.466 12.410 1.00 92.38 82 LEU A N 1
ATOM 670 C CA . LEU A 1 82 ? -4.035 -4.355 11.881 1.00 92.38 82 LEU A CA 1
ATOM 671 C C . LEU A 1 82 ? -2.530 -4.652 11.900 1.00 92.38 82 LEU A C 1
ATOM 673 O O . LEU A 1 82 ? -1.806 -4.228 11.001 1.00 92.38 82 LEU A O 1
ATOM 677 N N . GLN A 1 83 ? -2.038 -5.344 12.927 1.00 89.94 83 GLN A N 1
ATOM 678 C CA . GLN A 1 83 ? -0.641 -5.769 12.997 1.00 89.94 83 GLN A CA 1
ATOM 679 C C . GLN A 1 83 ? -0.313 -6.783 11.896 1.00 89.94 83 GLN A C 1
ATOM 681 O O . GLN A 1 83 ? 0.729 -6.641 11.257 1.00 89.94 83 GLN A O 1
ATOM 686 N N . GLN A 1 84 ? -1.221 -7.724 11.625 1.00 90.50 84 GLN A N 1
ATOM 687 C CA . GLN A 1 84 ? -1.078 -8.699 10.546 1.00 90.50 84 GLN A CA 1
ATOM 688 C C . GLN A 1 84 ? -1.098 -8.033 9.161 1.00 90.50 84 GLN A C 1
ATOM 690 O O . GLN A 1 84 ? -0.213 -8.271 8.344 1.00 90.50 84 GLN A O 1
ATOM 695 N N . GLU A 1 85 ? -2.037 -7.118 8.908 1.00 93.56 85 GLU A N 1
ATOM 696 C CA . GLU A 1 85 ? -2.076 -6.354 7.652 1.00 93.56 85 GLU A CA 1
ATOM 697 C C . GLU A 1 85 ? -0.769 -5.575 7.421 1.00 93.56 85 GLU A C 1
ATOM 699 O O . GLU A 1 85 ? -0.251 -5.508 6.304 1.00 93.56 85 GLU A O 1
ATOM 704 N N . LEU A 1 86 ? -0.193 -4.995 8.481 1.00 85.25 86 LEU A N 1
ATOM 705 C CA . LEU A 1 86 ? 1.088 -4.295 8.394 1.00 85.25 86 LEU A CA 1
ATOM 706 C C . LEU A 1 86 ? 2.248 -5.242 8.069 1.00 85.25 86 LEU A C 1
ATOM 708 O O . LEU A 1 86 ? 3.096 -4.868 7.250 1.00 85.25 86 LEU A O 1
ATOM 712 N N . SER A 1 87 ? 2.300 -6.434 8.672 1.00 91.56 87 SER A N 1
ATOM 713 C CA . SER A 1 87 ? 3.328 -7.429 8.347 1.00 91.56 87 SER A CA 1
ATOM 714 C C . SER A 1 87 ? 3.192 -7.943 6.917 1.00 91.56 87 SER A C 1
ATOM 716 O O . SER A 1 87 ? 4.196 -8.033 6.211 1.00 91.56 87 SER A O 1
ATOM 718 N N . ASP A 1 88 ? 1.970 -8.175 6.441 1.00 90.56 88 ASP A N 1
ATOM 719 C CA . ASP A 1 88 ? 1.719 -8.650 5.079 1.00 90.56 88 ASP A CA 1
ATOM 720 C C . ASP A 1 88 ? 2.148 -7.599 4.047 1.00 90.56 88 ASP A C 1
ATOM 722 O O . ASP A 1 88 ? 2.842 -7.905 3.075 1.00 90.56 88 ASP A O 1
ATOM 726 N N . ILE A 1 89 ? 1.836 -6.320 4.291 1.00 89.31 89 ILE A N 1
ATOM 727 C CA . ILE A 1 89 ? 2.293 -5.209 3.442 1.00 89.31 89 ILE A CA 1
ATOM 728 C C . ILE A 1 89 ? 3.827 -5.123 3.417 1.00 89.31 89 ILE A C 1
ATOM 730 O O . ILE A 1 89 ? 4.412 -4.819 2.372 1.00 89.31 89 ILE A O 1
ATOM 734 N N . GLN A 1 90 ? 4.500 -5.357 4.546 1.00 87.44 90 GLN A N 1
ATOM 735 C CA . GLN A 1 90 ? 5.964 -5.377 4.599 1.00 87.44 90 GLN A CA 1
ATOM 736 C C . GLN A 1 90 ? 6.543 -6.555 3.805 1.00 87.44 90 GLN A C 1
ATOM 738 O O . GLN A 1 90 ? 7.454 -6.343 3.000 1.00 87.44 90 GLN A O 1
ATOM 743 N N . ALA A 1 91 ? 5.982 -7.756 3.961 1.00 88.06 91 ALA A N 1
ATOM 744 C CA . ALA A 1 91 ? 6.388 -8.948 3.222 1.00 88.06 91 ALA A CA 1
ATOM 745 C C . ALA A 1 91 ? 6.193 -8.777 1.706 1.00 88.06 91 ALA A C 1
ATOM 747 O O . ALA A 1 91 ? 7.113 -9.035 0.928 1.00 88.06 91 ALA A O 1
ATOM 748 N N . LEU A 1 92 ? 5.043 -8.247 1.276 1.00 88.50 92 LEU A N 1
ATOM 749 C CA . LEU A 1 92 ? 4.765 -7.949 -0.132 1.00 88.50 92 LEU A CA 1
ATOM 750 C C . LEU A 1 92 ? 5.763 -6.942 -0.712 1.00 88.50 92 LEU A C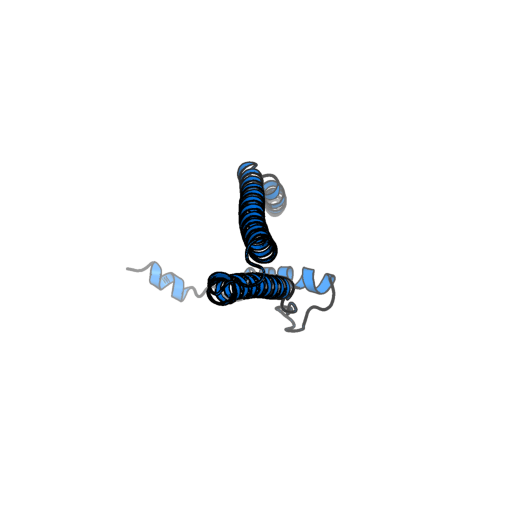 1
ATOM 752 O O . LEU A 1 92 ? 6.262 -7.127 -1.821 1.00 88.50 92 LEU A O 1
ATOM 756 N N . ARG A 1 93 ? 6.106 -5.888 0.038 1.00 81.69 93 ARG A N 1
ATOM 757 C CA . ARG A 1 93 ? 7.128 -4.921 -0.392 1.00 81.69 93 ARG A CA 1
ATOM 758 C C . ARG A 1 93 ? 8.499 -5.569 -0.535 1.00 81.69 93 ARG A C 1
ATOM 760 O O . ARG A 1 93 ? 9.168 -5.311 -1.532 1.00 81.69 93 ARG A O 1
ATOM 767 N N . ALA A 1 94 ? 8.901 -6.412 0.414 1.00 77.56 94 ALA A N 1
ATOM 768 C CA . ALA A 1 94 ? 10.160 -7.146 0.332 1.00 77.56 94 ALA A CA 1
ATOM 769 C C . ALA A 1 94 ? 10.189 -8.076 -0.893 1.00 77.56 94 ALA A C 1
ATOM 771 O O . ALA A 1 94 ? 11.167 -8.079 -1.639 1.00 77.56 94 ALA A O 1
ATOM 772 N N . ALA A 1 95 ? 9.092 -8.789 -1.167 1.00 76.88 95 ALA A N 1
ATOM 773 C CA . ALA A 1 95 ? 8.961 -9.642 -2.345 1.00 76.88 95 ALA A CA 1
ATOM 774 C C . ALA A 1 95 ? 9.057 -8.847 -3.660 1.00 76.88 95 ALA A C 1
ATOM 776 O O . ALA A 1 95 ? 9.772 -9.257 -4.575 1.00 76.88 95 ALA A O 1
ATOM 777 N N . VAL A 1 96 ? 8.396 -7.687 -3.755 1.00 78.25 96 VAL A N 1
ATOM 778 C CA . VAL A 1 96 ? 8.502 -6.793 -4.922 1.00 78.25 96 VAL A CA 1
ATOM 779 C C . VAL A 1 96 ? 9.930 -6.272 -5.096 1.00 78.25 96 VAL A C 1
ATOM 781 O O . VAL A 1 96 ? 10.447 -6.307 -6.210 1.00 78.25 96 VAL A O 1
ATOM 784 N N . MET A 1 97 ? 10.597 -5.841 -4.019 1.00 67.81 97 MET A N 1
ATOM 785 C CA . MET A 1 97 ? 11.996 -5.403 -4.100 1.00 67.81 97 MET A CA 1
ATOM 786 C C . MET A 1 97 ? 12.932 -6.534 -4.539 1.00 67.81 97 MET A C 1
ATOM 788 O O . MET A 1 97 ? 13.813 -6.303 -5.362 1.00 67.81 97 MET A O 1
ATOM 792 N N . ASN A 1 98 ? 12.729 -7.757 -4.044 1.00 69.00 98 ASN A N 1
ATOM 793 C CA . ASN A 1 98 ? 13.521 -8.917 -4.456 1.00 69.00 98 ASN A CA 1
ATOM 794 C C . ASN A 1 98 ? 13.311 -9.257 -5.936 1.00 69.00 98 ASN A C 1
ATOM 796 O O . ASN A 1 98 ? 14.286 -9.509 -6.638 1.00 69.00 98 ASN A O 1
ATOM 800 N N . ARG A 1 99 ? 12.073 -9.187 -6.442 1.00 65.56 99 ARG A N 1
ATOM 801 C CA . ARG A 1 99 ? 11.786 -9.368 -7.877 1.00 65.56 99 ARG A CA 1
ATOM 802 C C . ARG A 1 99 ? 12.436 -8.290 -8.743 1.00 65.56 99 ARG A C 1
ATOM 804 O O . ARG A 1 99 ? 12.969 -8.609 -9.792 1.00 65.56 99 ARG A O 1
ATOM 811 N N . GLN A 1 100 ? 12.431 -7.034 -8.298 1.00 64.06 100 GLN A N 1
ATOM 812 C CA . GLN A 1 100 ? 13.083 -5.934 -9.022 1.00 64.06 100 GLN A CA 1
ATOM 813 C C . GLN A 1 100 ? 14.614 -6.037 -9.019 1.00 64.06 100 GLN A C 1
ATOM 815 O O . GLN A 1 100 ? 15.260 -5.552 -9.941 1.00 64.06 100 GLN A O 1
ATOM 820 N N . ARG A 1 101 ? 15.204 -6.658 -7.992 1.00 60.91 101 ARG A N 1
ATOM 821 C CA . ARG A 1 101 ? 16.653 -6.903 -7.904 1.00 60.91 101 ARG A CA 1
ATOM 822 C C . ARG A 1 101 ? 17.103 -8.157 -8.649 1.00 60.91 101 ARG A C 1
ATOM 824 O O . ARG A 1 101 ? 18.283 -8.270 -8.965 1.00 60.91 101 ARG A O 1
ATOM 831 N N . ALA A 1 102 ? 16.192 -9.084 -8.929 1.00 58.75 102 ALA A N 1
ATOM 832 C CA . ALA A 1 102 ? 16.465 -10.250 -9.753 1.00 58.75 102 ALA A CA 1
ATOM 833 C C . ALA A 1 102 ? 16.493 -9.836 -11.232 1.00 58.75 102 ALA A C 1
ATOM 835 O O . ALA A 1 102 ? 15.529 -10.039 -11.965 1.00 58.75 102 ALA A O 1
ATOM 836 N N . ILE A 1 103 ? 17.600 -9.235 -11.674 1.00 62.34 103 ILE A N 1
ATOM 837 C CA . ILE A 1 103 ? 17.906 -9.158 -13.104 1.00 62.34 103 ILE A CA 1
ATOM 838 C C . ILE A 1 103 ? 18.224 -10.599 -13.531 1.00 62.34 103 ILE A C 1
ATOM 840 O O . ILE A 1 103 ? 19.198 -11.159 -13.016 1.00 62.34 103 ILE A O 1
ATOM 844 N N . PRO A 1 104 ? 17.417 -11.245 -14.397 1.00 61.59 104 PRO A N 1
ATOM 845 C CA . PRO A 1 104 ? 17.777 -12.550 -14.932 1.00 61.59 104 PRO A CA 1
ATOM 846 C C . PRO A 1 104 ? 19.153 -12.428 -15.580 1.00 61.59 104 PRO A C 1
ATOM 848 O O . PRO A 1 104 ? 19.437 -11.451 -16.272 1.00 61.59 104 PRO A O 1
ATOM 851 N N . THR A 1 105 ? 20.030 -13.387 -15.293 1.00 71.06 105 THR A N 1
ATOM 852 C CA . THR A 1 105 ? 21.404 -13.372 -15.791 1.00 71.06 105 THR A CA 1
ATOM 853 C C . THR A 1 105 ? 21.385 -13.193 -17.304 1.00 71.06 105 THR A C 1
ATOM 855 O O . THR A 1 105 ? 20.799 -14.018 -18.007 1.00 71.06 105 THR A O 1
ATOM 858 N N . LEU A 1 106 ? 21.976 -12.103 -17.792 1.00 76.62 106 LEU A N 1
ATOM 859 C CA . LEU A 1 106 ? 21.935 -11.755 -19.205 1.00 76.62 106 LEU A CA 1
ATOM 860 C C . LEU A 1 106 ? 22.598 -12.873 -20.019 1.00 76.62 106 LEU A C 1
ATOM 862 O O . LEU A 1 106 ? 23.687 -13.322 -19.670 1.00 76.62 106 LEU A O 1
ATOM 866 N N . ILE A 1 107 ? 21.938 -13.351 -21.072 1.00 81.19 107 ILE A N 1
ATOM 867 C CA . ILE A 1 107 ? 22.485 -14.361 -21.985 1.00 81.19 107 ILE A CA 1
ATOM 868 C C . ILE A 1 107 ? 22.926 -13.639 -23.254 1.00 81.19 107 ILE A C 1
ATOM 870 O O . ILE A 1 107 ? 22.155 -12.874 -23.832 1.00 81.19 107 ILE A O 1
ATOM 874 N N . HIS A 1 108 ? 24.163 -13.869 -23.683 1.00 80.62 108 HIS A N 1
ATOM 875 C CA . HIS A 1 108 ? 24.694 -13.262 -24.895 1.00 80.62 108 HIS A CA 1
ATOM 876 C C . HIS A 1 108 ? 24.008 -13.867 -26.139 1.00 80.62 108 HIS A C 1
ATOM 878 O O . HIS A 1 108 ? 23.965 -15.094 -26.268 1.00 80.62 108 HIS A O 1
ATOM 884 N N . PRO A 1 109 ? 23.497 -13.054 -27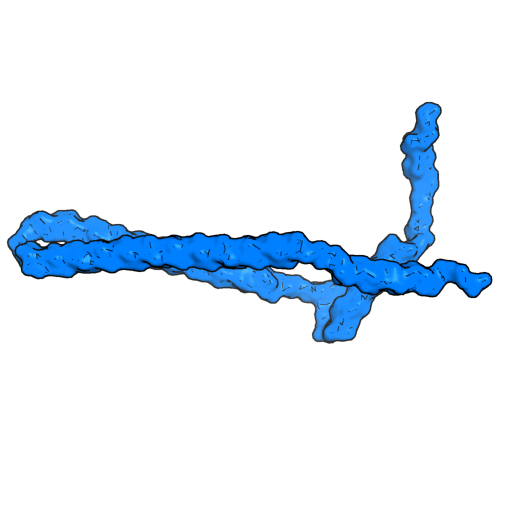.082 1.00 78.38 109 PRO A N 1
ATOM 885 C CA . PRO A 1 109 ? 22.646 -13.516 -28.188 1.00 78.38 109 PRO A CA 1
ATOM 886 C C . PRO A 1 109 ? 23.365 -14.422 -29.199 1.00 78.38 109 PRO A C 1
ATOM 888 O O . PRO A 1 109 ? 22.731 -15.273 -29.815 1.00 78.38 109 PRO A O 1
ATOM 891 N N . THR A 1 110 ? 24.680 -14.260 -29.365 1.00 78.50 110 THR A N 1
ATOM 892 C CA . THR A 1 110 ? 25.469 -14.991 -30.377 1.00 78.50 110 THR A CA 1
ATOM 893 C C . THR A 1 110 ? 26.131 -16.251 -29.827 1.00 78.50 110 THR A C 1
ATOM 895 O O . THR A 1 110 ? 26.348 -17.209 -30.556 1.00 78.50 110 THR A O 1
ATOM 898 N N . THR A 1 111 ? 26.467 -16.260 -28.537 1.00 82.81 111 THR A N 1
ATOM 899 C CA . THR A 1 111 ? 27.208 -17.361 -27.902 1.00 82.81 111 THR A CA 1
ATOM 900 C C . THR A 1 111 ? 26.321 -18.192 -26.985 1.00 82.81 111 THR A C 1
ATOM 902 O O . THR A 1 111 ? 26.759 -19.227 -26.496 1.00 82.81 111 THR A O 1
ATOM 905 N N . SER A 1 112 ? 25.096 -17.727 -26.709 1.00 80.62 112 SER A N 1
ATOM 906 C CA . SER A 1 112 ? 24.134 -18.346 -25.789 1.00 80.62 112 SER A CA 1
ATOM 907 C C . SER A 1 112 ? 24.702 -18.626 -24.391 1.00 80.62 112 SER A C 1
ATOM 909 O O . SER A 1 112 ? 24.153 -19.420 -23.630 1.00 80.62 112 SER A O 1
ATOM 911 N N . THR A 1 113 ? 25.795 -17.954 -24.024 1.00 84.56 113 THR A N 1
ATOM 912 C CA . THR A 1 113 ? 26.447 -18.076 -22.723 1.00 84.56 113 THR A CA 1
ATOM 913 C C . THR A 1 113 ? 26.005 -16.954 -21.797 1.00 84.56 113 THR A C 1
ATOM 915 O O . THR A 1 113 ? 25.713 -15.835 -22.219 1.00 84.56 113 THR A O 1
ATOM 918 N N . THR A 1 114 ? 25.965 -17.248 -20.500 1.00 84.06 114 THR A N 1
ATOM 919 C CA . THR A 1 114 ? 25.649 -16.251 -19.480 1.00 84.06 114 THR A CA 1
ATOM 920 C C . THR A 1 114 ? 26.744 -15.187 -19.396 1.00 84.06 114 THR A C 1
ATOM 922 O O . THR A 1 114 ? 27.912 -15.506 -19.158 1.00 84.06 114 THR A O 1
ATOM 925 N N . CYS A 1 115 ? 26.367 -13.918 -19.521 1.00 81.31 115 CYS A N 1
ATOM 926 C CA . CYS A 1 115 ? 27.242 -12.774 -19.327 1.00 81.31 115 CYS A CA 1
ATOM 927 C C . CYS A 1 115 ? 27.594 -12.642 -17.840 1.00 81.31 115 CYS A C 1
ATOM 929 O O . CYS A 1 115 ? 26.759 -12.299 -17.004 1.00 81.31 115 CYS A O 1
ATOM 931 N N . LYS A 1 116 ? 28.852 -12.940 -17.502 1.00 82.62 116 LYS A N 1
ATOM 932 C CA . LYS A 1 116 ? 29.375 -12.865 -16.125 1.00 82.62 116 LYS A CA 1
ATOM 933 C C . LYS A 1 116 ? 30.224 -11.618 -15.862 1.00 82.62 116 LYS A C 1
ATOM 935 O O . LYS A 1 116 ? 30.522 -11.325 -14.710 1.00 82.62 116 LYS A O 1
ATOM 940 N N . SER A 1 117 ? 30.626 -10.895 -16.909 1.00 80.56 117 SER A N 1
ATOM 941 C CA . SER A 1 117 ? 31.480 -9.706 -16.822 1.00 80.56 117 SER A CA 1
ATOM 942 C C . SER A 1 117 ? 30.765 -8.461 -17.347 1.00 80.56 117 SER A C 1
ATOM 944 O O . SER A 1 117 ? 29.905 -8.546 -18.224 1.00 80.56 117 SER A O 1
ATOM 946 N N . THR A 1 118 ? 31.146 -7.285 -16.842 1.00 79.25 118 THR A N 1
ATOM 947 C CA . THR A 1 118 ? 30.611 -5.990 -17.301 1.00 79.25 118 THR A CA 1
ATOM 948 C C . THR A 1 118 ? 30.813 -5.788 -18.803 1.00 79.25 118 THR A C 1
ATOM 950 O O . THR A 1 118 ? 29.914 -5.303 -19.481 1.00 79.25 118 THR A O 1
ATOM 953 N N . VAL A 1 119 ? 31.951 -6.242 -19.336 1.00 83.56 119 VAL A N 1
ATOM 954 C CA . VAL A 1 119 ? 32.261 -6.188 -20.772 1.00 83.56 119 VAL A CA 1
ATOM 955 C C . VAL A 1 119 ? 31.300 -7.068 -21.576 1.00 83.56 119 VAL A C 1
ATOM 957 O O . VAL A 1 119 ? 30.734 -6.608 -22.561 1.00 83.56 119 VAL A O 1
ATOM 960 N N . ALA A 1 120 ? 31.034 -8.300 -21.127 1.00 79.75 120 ALA A N 1
ATOM 961 C CA . ALA A 1 120 ? 30.062 -9.179 -21.782 1.00 79.75 120 ALA A CA 1
ATOM 962 C C . ALA A 1 120 ? 28.629 -8.620 -21.707 1.00 79.75 120 ALA A C 1
ATOM 964 O O . ALA A 1 120 ? 27.848 -8.788 -22.642 1.00 79.75 120 ALA A O 1
ATOM 965 N N . ASN A 1 121 ? 28.292 -7.914 -20.621 1.00 79.25 121 ASN A N 1
ATOM 966 C CA . ASN A 1 121 ? 26.996 -7.250 -20.477 1.00 79.25 121 ASN A CA 1
ATOM 967 C C . ASN A 1 121 ? 26.802 -6.087 -21.456 1.00 79.25 121 ASN A C 1
ATOM 969 O O . ASN A 1 121 ? 25.683 -5.853 -21.897 1.00 79.25 121 ASN A O 1
ATOM 973 N N . GLN A 1 122 ? 27.873 -5.371 -21.796 1.00 83.31 122 GLN A N 1
ATOM 974 C CA . GLN A 1 122 ? 27.841 -4.274 -22.766 1.00 83.31 122 GLN A CA 1
ATOM 975 C C . GLN A 1 122 ? 27.929 -4.774 -24.212 1.00 83.31 122 GLN A C 1
ATOM 977 O O . GLN A 1 122 ? 27.287 -4.208 -25.092 1.00 83.31 122 GLN A O 1
ATOM 982 N N . ALA A 1 123 ? 28.673 -5.855 -24.455 1.00 83.19 123 ALA A N 1
ATOM 983 C CA . ALA A 1 123 ? 28.804 -6.460 -25.778 1.00 83.19 123 ALA A CA 1
ATOM 984 C C . ALA A 1 123 ? 27.513 -7.155 -26.245 1.00 83.19 123 ALA A C 1
ATOM 986 O O . ALA A 1 123 ? 27.191 -7.111 -27.428 1.00 83.19 123 ALA A O 1
ATOM 987 N N . ALA A 1 124 ? 26.740 -7.749 -25.327 1.00 84.00 124 ALA A N 1
ATOM 988 C CA . ALA A 1 124 ? 25.521 -8.479 -25.676 1.00 84.00 124 ALA A CA 1
ATOM 989 C C . ALA A 1 124 ? 24.453 -7.620 -26.396 1.00 84.00 124 ALA A C 1
ATOM 991 O O . ALA A 1 124 ? 23.962 -8.067 -27.431 1.00 84.00 124 ALA A O 1
ATOM 992 N N . PRO A 1 125 ? 24.097 -6.402 -25.933 1.00 82.81 125 PRO A N 1
ATOM 993 C CA . PRO A 1 125 ? 23.204 -5.512 -26.675 1.00 82.81 125 PRO A CA 1
ATOM 994 C C . PRO A 1 125 ? 23.757 -5.104 -28.040 1.00 82.81 125 PRO A C 1
ATOM 996 O O . PRO A 1 125 ? 23.004 -5.076 -29.006 1.00 82.81 125 PRO A O 1
ATOM 999 N N . VAL A 1 126 ? 25.061 -4.817 -28.132 1.00 85.06 126 VAL A N 1
ATOM 1000 C CA . VAL A 1 126 ? 25.708 -4.436 -29.399 1.00 85.06 126 VAL A CA 1
ATOM 1001 C C . VAL A 1 126 ? 25.569 -5.567 -30.415 1.00 85.06 126 VAL A C 1
ATOM 1003 O O . VAL A 1 126 ? 25.022 -5.342 -31.486 1.00 85.06 126 VAL A O 1
ATOM 1006 N N . ALA A 1 127 ? 25.933 -6.794 -30.036 1.00 82.88 127 ALA A N 1
ATOM 1007 C CA . ALA A 1 127 ? 25.801 -7.973 -30.891 1.00 82.88 127 ALA A CA 1
ATOM 1008 C C . ALA A 1 127 ? 24.337 -8.304 -31.240 1.00 82.88 127 ALA A C 1
ATOM 1010 O O . ALA A 1 127 ? 24.052 -8.793 -32.333 1.00 82.88 127 ALA A O 1
ATOM 1011 N N . PHE A 1 128 ? 23.392 -8.043 -30.327 1.00 82.94 128 PHE A N 1
ATOM 1012 C CA . PHE A 1 128 ? 21.960 -8.222 -30.586 1.00 82.94 128 PHE A CA 1
ATOM 1013 C C . PHE A 1 128 ? 21.466 -7.271 -31.679 1.00 82.94 128 PHE A C 1
ATOM 1015 O O . PHE A 1 128 ? 20.837 -7.716 -32.636 1.00 82.94 128 PHE A O 1
ATOM 1022 N N . TYR A 1 129 ? 21.748 -5.973 -31.539 1.00 82.00 129 TYR A N 1
ATOM 1023 C CA . TYR A 1 129 ? 21.309 -4.971 -32.507 1.00 82.00 129 TYR A CA 1
ATOM 1024 C C . TYR A 1 129 ? 22.061 -5.083 -33.825 1.00 82.00 129 TYR A C 1
ATOM 1026 O O . TYR A 1 129 ? 21.451 -4.924 -34.875 1.00 82.00 129 TYR A O 1
ATOM 1034 N N . GLU A 1 130 ? 23.346 -5.424 -33.786 1.00 83.19 130 GLU A N 1
ATOM 1035 C CA . GLU A 1 130 ? 24.109 -5.751 -34.984 1.00 83.19 130 GLU A CA 1
ATOM 1036 C C . GLU A 1 130 ? 23.415 -6.888 -35.735 1.00 83.19 130 GLU A C 1
ATOM 1038 O O . GLU A 1 130 ? 23.020 -6.691 -36.875 1.00 83.19 130 GLU A O 1
ATOM 1043 N N . LYS A 1 131 ? 23.097 -8.014 -35.084 1.00 77.81 131 LYS A N 1
ATOM 1044 C CA . LYS A 1 131 ? 22.343 -9.102 -35.726 1.00 77.81 131 LYS A CA 1
ATOM 1045 C C . LYS A 1 131 ? 20.962 -8.672 -36.238 1.00 77.81 131 LYS A C 1
ATOM 1047 O O . LYS A 1 131 ? 20.564 -9.101 -37.312 1.00 77.81 131 LYS A O 1
ATOM 1052 N N . LEU A 1 132 ? 20.232 -7.845 -35.488 1.00 74.38 132 LEU A N 1
ATOM 1053 C CA . LEU A 1 132 ? 18.892 -7.384 -35.870 1.00 74.38 132 LEU A CA 1
ATOM 1054 C C . LEU A 1 132 ? 18.909 -6.488 -37.120 1.00 74.38 132 LEU A C 1
ATOM 1056 O O . LEU A 1 132 ? 17.938 -6.472 -37.872 1.00 74.38 132 LEU A O 1
ATOM 1060 N N . TYR A 1 133 ? 19.994 -5.740 -37.324 1.00 74.31 133 TYR A N 1
ATOM 1061 C CA . TYR A 1 133 ? 20.137 -4.778 -38.418 1.00 74.31 133 TYR A CA 1
ATOM 1062 C C . TYR A 1 133 ? 21.129 -5.207 -39.507 1.00 74.31 133 TYR A C 1
ATOM 1064 O O . TYR A 1 133 ? 21.272 -4.502 -40.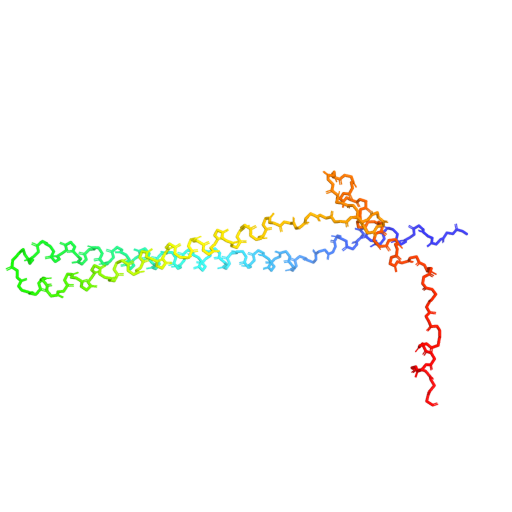506 1.00 74.31 133 TYR A O 1
ATOM 1072 N N . THR A 1 134 ? 21.791 -6.355 -39.358 1.00 68.00 134 THR A N 1
ATOM 1073 C CA . THR A 1 134 ? 22.613 -6.940 -40.421 1.00 68.00 134 THR A CA 1
ATOM 1074 C C . THR A 1 134 ? 21.694 -7.715 -41.357 1.00 68.00 134 THR A C 1
ATOM 1076 O O . THR A 1 134 ? 20.978 -8.619 -40.938 1.00 68.00 134 THR A O 1
ATOM 1079 N N . ALA A 1 135 ? 21.694 -7.326 -42.629 1.00 55.12 135 ALA A N 1
ATOM 1080 C CA . ALA A 1 135 ? 20.764 -7.768 -43.666 1.00 55.12 135 ALA A CA 1
ATOM 1081 C C . ALA A 1 135 ? 20.993 -9.214 -44.166 1.00 55.12 135 ALA A C 1
ATOM 1083 O O . ALA A 1 135 ? 20.903 -9.457 -45.366 1.00 55.12 135 ALA A O 1
ATOM 1084 N N . ASP A 1 136 ? 21.311 -10.157 -43.277 1.00 55.34 136 ASP A N 1
ATOM 1085 C CA . ASP A 1 136 ? 21.552 -11.562 -43.644 1.00 55.34 136 ASP A CA 1
ATOM 1086 C C . ASP A 1 136 ? 20.284 -12.425 -43.615 1.00 55.34 136 ASP A C 1
ATOM 1088 O O . ASP A 1 136 ? 20.198 -13.413 -44.344 1.00 55.34 136 ASP A O 1
ATOM 1092 N N . ASP A 1 137 ? 19.248 -12.016 -42.879 1.00 56.38 137 ASP A N 1
ATOM 1093 C CA . ASP A 1 137 ? 17.900 -12.498 -43.170 1.00 56.38 137 ASP A CA 1
ATOM 1094 C C . ASP A 1 137 ? 17.377 -11.650 -44.324 1.00 56.38 137 ASP A C 1
ATOM 1096 O O . ASP A 1 137 ? 16.818 -10.566 -44.134 1.00 56.38 137 ASP A O 1
ATOM 1100 N N . ALA A 1 138 ? 17.646 -12.126 -45.543 1.00 56.28 138 ALA A N 1
ATOM 1101 C CA . ALA A 1 138 ? 17.041 -11.619 -46.760 1.00 56.28 138 ALA A CA 1
ATOM 1102 C C . ALA A 1 138 ? 15.562 -11.346 -46.475 1.00 56.28 138 ALA A C 1
ATOM 1104 O O . ALA A 1 138 ? 14.797 -12.280 -46.231 1.00 56.28 138 ALA A O 1
ATOM 1105 N N . MET A 1 139 ? 15.179 -10.062 -46.460 1.00 57.22 139 MET A N 1
ATOM 1106 C CA . MET A 1 139 ? 13.780 -9.644 -46.409 1.00 57.22 139 MET A CA 1
ATOM 1107 C C . MET A 1 139 ? 13.015 -10.571 -47.348 1.00 57.22 139 MET A C 1
ATOM 1109 O O . MET A 1 139 ? 13.422 -10.724 -48.499 1.00 57.22 139 MET A O 1
ATOM 1113 N N . ASP A 1 140 ? 11.983 -11.270 -46.883 1.00 58.28 140 ASP A N 1
ATOM 1114 C CA . ASP A 1 140 ? 11.229 -12.144 -47.775 1.00 58.28 140 ASP A CA 1
ATOM 1115 C C . ASP A 1 140 ? 10.455 -11.252 -48.754 1.00 58.28 140 ASP A C 1
ATOM 1117 O O . ASP A 1 140 ? 9.359 -10.765 -48.472 1.00 58.28 140 ASP A O 1
ATOM 1121 N N . HIS A 1 141 ? 11.059 -10.979 -49.912 1.00 58.81 141 HIS A N 1
ATOM 1122 C CA . HIS A 1 141 ? 10.495 -10.087 -50.921 1.00 58.81 141 HIS A CA 1
ATOM 1123 C C . HIS A 1 141 ? 9.163 -10.648 -51.460 1.00 58.81 141 HIS A C 1
ATOM 1125 O O . HIS A 1 141 ? 8.358 -9.882 -51.991 1.00 58.81 141 HIS A O 1
ATOM 1131 N N . LYS A 1 142 ? 8.873 -11.951 -51.273 1.00 58.94 142 LYS A N 1
ATOM 1132 C CA . LYS A 1 142 ? 7.547 -12.520 -51.564 1.00 58.94 142 LYS A CA 1
ATOM 1133 C C . LYS A 1 142 ? 6.484 -12.069 -50.565 1.00 58.94 142 LYS A C 1
ATOM 1135 O O . LYS A 1 142 ? 5.360 -11.809 -50.989 1.00 58.94 142 LYS A O 1
ATOM 1140 N N . ALA A 1 143 ? 6.815 -11.938 -49.280 1.00 58.34 143 ALA A N 1
ATOM 1141 C CA . ALA A 1 143 ? 5.874 -11.460 -48.266 1.00 58.34 143 ALA A CA 1
ATOM 1142 C C . ALA A 1 143 ? 5.475 -9.994 -48.507 1.00 58.34 143 ALA A C 1
ATOM 1144 O O . ALA A 1 143 ? 4.325 -9.620 -48.295 1.00 58.34 143 ALA A O 1
ATOM 1145 N N . ILE A 1 144 ? 6.401 -9.179 -49.021 1.00 58.03 144 ILE A N 1
ATOM 1146 C CA . ILE A 1 144 ? 6.139 -7.774 -49.361 1.00 58.03 144 ILE A CA 1
ATOM 1147 C C . ILE A 1 144 ? 5.198 -7.674 -50.571 1.00 58.03 144 ILE A C 1
ATOM 1149 O O . ILE A 1 144 ? 4.276 -6.863 -50.561 1.00 58.03 144 ILE A O 1
ATOM 1153 N N . HIS A 1 145 ? 5.354 -8.535 -51.582 1.00 58.50 145 HIS A N 1
ATOM 1154 C CA . HIS A 1 145 ? 4.517 -8.492 -52.786 1.00 58.50 145 HIS A CA 1
ATOM 1155 C C . HIS A 1 145 ? 3.028 -8.773 -52.505 1.00 58.50 145 HIS A C 1
ATOM 1157 O O . HIS A 1 145 ? 2.171 -8.222 -53.190 1.00 58.50 145 HIS A O 1
ATOM 1163 N N . TYR A 1 146 ? 2.707 -9.549 -51.459 1.00 59.09 146 TYR A N 1
ATOM 1164 C CA . TYR A 1 146 ? 1.324 -9.807 -51.030 1.00 59.09 146 TYR A CA 1
ATOM 1165 C C . TYR A 1 146 ? 0.589 -8.536 -50.567 1.00 59.09 146 TYR A C 1
ATOM 1167 O O . TYR A 1 146 ? -0.624 -8.437 -50.722 1.00 59.09 146 TYR A O 1
ATOM 1175 N N . PHE A 1 147 ? 1.304 -7.543 -50.025 1.00 52.31 147 PHE A N 1
ATOM 1176 C CA . PHE A 1 147 ? 0.695 -6.295 -49.548 1.00 52.31 147 PHE A CA 1
ATOM 1177 C C . PHE A 1 147 ? 0.503 -5.237 -50.644 1.00 52.31 147 PHE A C 1
ATOM 1179 O O . PHE A 1 147 ? -0.235 -4.278 -50.423 1.00 52.31 147 PHE A O 1
ATOM 1186 N N . PHE A 1 148 ? 1.148 -5.389 -51.807 1.00 58.59 148 PHE A N 1
ATOM 1187 C CA . PHE A 1 148 ? 1.184 -4.353 -52.850 1.00 58.59 148 PHE A CA 1
ATOM 1188 C C . PHE A 1 148 ? 0.527 -4.741 -54.181 1.00 58.59 148 PHE A C 1
ATOM 1190 O O . PHE A 1 148 ? 0.390 -3.877 -55.044 1.00 58.59 148 PHE A O 1
ATOM 1197 N N . THR A 1 149 ? 0.071 -5.983 -54.355 1.00 49.66 149 THR A N 1
ATOM 1198 C CA . THR A 1 149 ? -0.755 -6.370 -55.511 1.00 49.66 149 THR A CA 1
ATOM 1199 C C . THR A 1 149 ? -2.173 -6.722 -55.072 1.00 49.66 149 THR A C 1
ATOM 1201 O O . THR A 1 149 ? -2.405 -7.826 -54.584 1.00 49.66 149 THR A O 1
ATOM 1204 N N . ASN A 1 150 ? -3.089 -5.764 -55.250 1.00 47.62 150 ASN A N 1
ATOM 1205 C CA . ASN A 1 150 ? -4.514 -6.023 -55.487 1.00 47.62 150 ASN A CA 1
ATOM 1206 C C . ASN A 1 150 ? -4.708 -6.456 -56.942 1.00 47.62 150 ASN A C 1
ATOM 1208 O O . ASN A 1 150 ? -4.053 -5.831 -57.810 1.00 47.62 150 ASN A O 1
#

Organism: Mucor circinelloides f. circinelloides (strain 1006PhL) (NCBI:txid1220926)

pLDDT: mean 73.79, std 15.64, range [37.12, 94.0]